Protein AF-A0A956IBP2-F1 (afdb_monomer_lite)

pLDDT: mean 86.5, std 16.61, range [39.41, 98.75]

Foldseek 3Di:
DVVVVVVVVVVVVQQQLLQFAPNNDGQDPVQVVVVVVCCVDVVCVVPDPDDDDRRNHNVVDDDGDPPPVPPPDD

Secondary structure (DSSP, 8-state):
-HHHHHHHHHHHHHHHHHHHSSS-SPPPHHHHHHHHHHHTSGGGTT--S-----STTGGG-SS----TT-----

Sequence (74 aa):
SRAASAIGFIQKIVAYYAQNSPIEAPLEASEVGNVAAFLASPLASGVTGTVVHVDKGYHAMAIPVDAEGATIQK

Radius of gyration: 15.86 Å; chains: 1; bounding box: 45×25×36 Å

Structure (mmCIF, N/CA/C/O backbone):
data_AF-A0A956IBP2-F1
#
_entry.id   AF-A0A956IBP2-F1
#
loop_
_atom_site.group_PDB
_atom_site.id
_atom_site.type_symbol
_atom_site.label_atom_id
_atom_site.label_alt_id
_atom_site.label_comp_id
_atom_site.label_asym_id
_atom_site.label_entity_id
_atom_site.label_seq_id
_atom_site.pdbx_PDB_ins_code
_atom_site.Cartn_x
_atom_site.Cartn_y
_atom_site.Cartn_z
_atom_site.occupancy
_atom_site.B_iso_or_equiv
_atom_site.auth_seq_id
_atom_site.auth_comp_id
_atom_site.auth_asym_id
_atom_site.auth_atom_id
_atom_site.pdbx_PDB_model_num
ATOM 1 N N . SER A 1 1 ? 30.039 -3.435 0.172 1.00 68.31 1 SER A N 1
ATOM 2 C CA . SER A 1 1 ? 29.225 -4.045 1.248 1.00 68.31 1 SER A CA 1
ATOM 3 C C . SER A 1 1 ? 28.041 -4.773 0.620 1.00 68.31 1 SER A C 1
ATOM 5 O O . SER A 1 1 ? 27.693 -4.438 -0.506 1.00 68.31 1 SER A O 1
ATOM 7 N N . ARG A 1 2 ? 27.403 -5.732 1.314 1.00 63.78 2 ARG A N 1
ATOM 8 C CA . ARG A 1 2 ? 26.184 -6.407 0.808 1.00 63.78 2 ARG A CA 1
ATOM 9 C C . ARG A 1 2 ? 25.062 -5.417 0.434 1.00 63.78 2 ARG A C 1
ATOM 11 O O . ARG A 1 2 ? 24.315 -5.673 -0.500 1.00 63.78 2 ARG A O 1
ATOM 18 N N . ALA A 1 3 ? 25.005 -4.265 1.110 1.00 63.81 3 ALA A N 1
ATOM 19 C CA . ALA A 1 3 ? 24.093 -3.170 0.781 1.00 63.81 3 ALA A CA 1
ATOM 20 C C . ALA A 1 3 ? 24.421 -2.510 -0.574 1.00 63.81 3 ALA A C 1
ATOM 22 O O . ALA A 1 3 ? 23.530 -2.336 -1.395 1.00 63.81 3 ALA A O 1
ATOM 23 N N . ALA A 1 4 ? 25.696 -2.220 -0.859 1.00 62.44 4 ALA A N 1
ATOM 24 C CA . ALA A 1 4 ? 26.103 -1.593 -2.123 1.00 62.44 4 ALA A CA 1
ATOM 25 C C . ALA A 1 4 ? 25.843 -2.483 -3.354 1.00 62.44 4 ALA A C 1
ATOM 27 O O . ALA A 1 4 ? 25.421 -1.984 -4.392 1.00 62.44 4 ALA A O 1
ATOM 28 N N . SER A 1 5 ? 26.031 -3.803 -3.231 1.00 66.62 5 SER A N 1
ATOM 29 C CA . SER A 1 5 ? 25.711 -4.756 -4.305 1.00 66.62 5 SER A CA 1
ATOM 30 C C . SER A 1 5 ? 24.206 -4.896 -4.566 1.00 66.62 5 SER A C 1
ATOM 32 O O . SER A 1 5 ? 23.816 -5.240 -5.676 1.00 66.62 5 SER A O 1
ATOM 34 N N . ALA A 1 6 ? 23.356 -4.623 -3.570 1.00 72.56 6 ALA A N 1
ATOM 35 C CA . ALA A 1 6 ? 21.904 -4.731 -3.704 1.00 72.56 6 ALA A CA 1
ATOM 36 C C . ALA A 1 6 ? 21.273 -3.495 -4.368 1.00 72.56 6 ALA A C 1
ATOM 38 O O . ALA A 1 6 ? 20.280 -3.630 -5.077 1.00 72.56 6 ALA A O 1
ATOM 39 N N . ILE A 1 7 ? 21.861 -2.304 -4.198 1.00 79.50 7 ILE A N 1
ATOM 40 C CA . ILE A 1 7 ? 21.293 -1.038 -4.699 1.00 79.50 7 ILE A CA 1
ATOM 41 C C . ILE A 1 7 ? 21.077 -1.062 -6.218 1.00 79.50 7 ILE A C 1
ATOM 43 O O . ILE A 1 7 ? 20.002 -0.689 -6.681 1.00 79.50 7 ILE A O 1
ATOM 47 N N . GLY A 1 8 ? 22.051 -1.546 -6.997 1.00 80.88 8 GLY A N 1
ATOM 48 C CA . GLY A 1 8 ? 21.919 -1.610 -8.459 1.00 80.88 8 GLY A CA 1
ATOM 49 C C . GLY A 1 8 ? 20.810 -2.559 -8.926 1.00 80.88 8 GLY A C 1
ATOM 50 O O . GLY A 1 8 ? 20.129 -2.285 -9.909 1.00 80.88 8 GLY A O 1
ATOM 51 N N . PHE A 1 9 ? 20.586 -3.655 -8.199 1.00 84.12 9 PHE A N 1
ATOM 52 C CA . PHE A 1 9 ? 19.483 -4.578 -8.468 1.00 84.12 9 PHE A CA 1
ATOM 53 C C . PHE A 1 9 ? 18.126 -3.966 -8.096 1.00 84.12 9 PHE A C 1
ATOM 55 O O . PHE A 1 9 ? 17.187 -4.049 -8.883 1.00 84.12 9 PHE A O 1
ATOM 62 N N . ILE A 1 10 ? 18.038 -3.278 -6.951 1.00 86.81 10 ILE A N 1
ATOM 63 C CA . ILE A 1 10 ? 16.812 -2.584 -6.534 1.00 86.81 10 ILE A CA 1
ATOM 64 C C . ILE A 1 10 ? 16.418 -1.505 -7.542 1.00 86.81 10 ILE A C 1
ATOM 66 O O . ILE A 1 10 ? 15.254 -1.435 -7.917 1.00 86.81 10 ILE A O 1
ATOM 70 N N . GLN A 1 11 ? 17.365 -0.706 -8.039 1.00 87.50 11 GLN A N 1
ATOM 71 C CA . GLN A 1 11 ? 17.059 0.318 -9.044 1.00 87.50 11 GLN A CA 1
ATOM 72 C C . GLN A 1 11 ? 16.488 -0.280 -10.336 1.00 87.50 11 GLN A C 1
ATOM 74 O O . GLN A 1 11 ? 15.530 0.260 -10.885 1.00 87.50 11 GLN A O 1
ATOM 79 N N . LYS A 1 12 ? 17.022 -1.421 -10.794 1.00 89.06 12 LYS A N 1
ATOM 80 C CA . LYS A 1 12 ? 16.482 -2.138 -11.961 1.00 89.06 12 LYS A CA 1
ATOM 81 C C . LYS A 1 12 ? 15.053 -2.618 -11.724 1.00 89.06 12 LYS A C 1
ATOM 83 O O . LYS A 1 12 ? 14.215 -2.469 -12.606 1.00 89.06 12 LYS A O 1
ATOM 88 N N . IL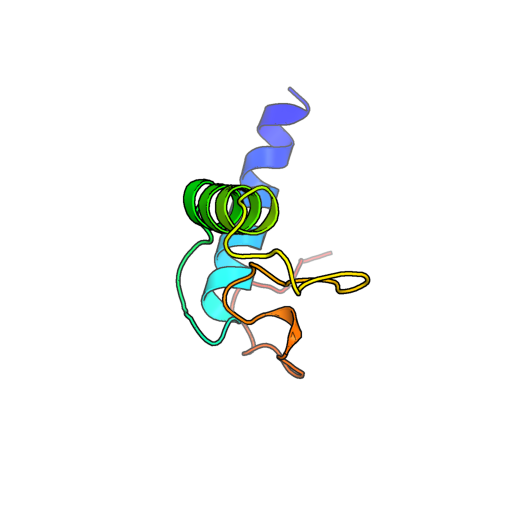E A 1 13 ? 14.773 -3.152 -10.536 1.00 89.50 13 ILE A N 1
ATOM 89 C CA . ILE A 1 13 ? 13.417 -3.556 -10.154 1.00 89.50 13 ILE A CA 1
ATOM 90 C C . ILE A 1 13 ? 12.486 -2.341 -10.143 1.00 89.50 13 ILE A C 1
ATOM 92 O O . ILE A 1 13 ? 11.440 -2.388 -10.773 1.00 89.50 13 ILE A O 1
ATOM 96 N N . VAL A 1 14 ? 12.864 -1.238 -9.496 1.00 91.50 14 VAL A N 1
ATOM 97 C CA . VAL A 1 14 ? 12.027 -0.026 -9.441 1.00 91.50 14 VAL A CA 1
ATOM 98 C C . VAL A 1 14 ? 11.682 0.475 -10.846 1.00 91.50 14 VAL A C 1
ATOM 100 O O . VAL A 1 14 ? 10.519 0.763 -11.115 1.00 91.50 14 VAL A O 1
ATOM 103 N N . ALA A 1 15 ? 12.661 0.516 -11.75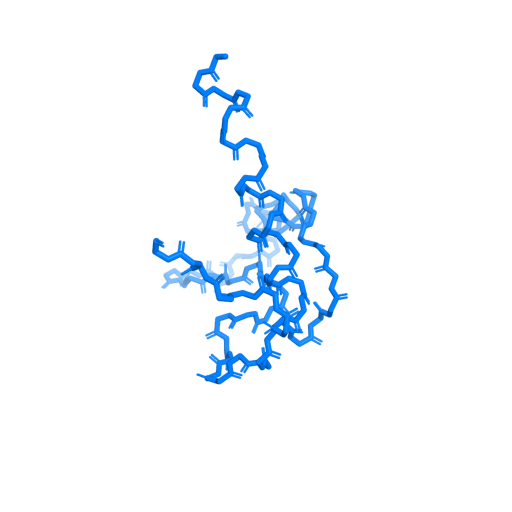4 1.00 91.31 15 ALA A N 1
ATOM 104 C CA . ALA A 1 15 ? 12.428 0.893 -13.146 1.00 91.31 15 ALA A CA 1
ATOM 105 C C . ALA A 1 15 ? 11.485 -0.084 -13.867 1.00 91.31 15 ALA A C 1
ATOM 107 O O . ALA A 1 15 ? 10.566 0.350 -14.556 1.00 91.31 15 ALA A O 1
ATOM 108 N N . TYR A 1 16 ? 11.673 -1.392 -13.669 1.00 91.00 16 TYR A N 1
ATOM 109 C CA . TYR A 1 16 ? 10.799 -2.416 -14.236 1.00 91.00 16 TYR A CA 1
ATOM 110 C C . TYR A 1 16 ? 9.349 -2.259 -13.762 1.00 91.00 16 TYR A C 1
ATOM 112 O O . TYR A 1 16 ? 8.442 -2.245 -14.588 1.00 91.00 16 TYR A O 1
ATOM 120 N N . TYR A 1 17 ? 9.113 -2.081 -12.459 1.00 92.56 17 TYR A N 1
ATOM 121 C CA . TYR A 1 17 ? 7.762 -1.872 -11.929 1.00 92.56 17 TYR A CA 1
ATOM 122 C C . TYR A 1 17 ? 7.147 -0.570 -12.443 1.00 92.56 17 TYR A C 1
ATOM 124 O O . TYR A 1 17 ? 5.990 -0.581 -12.851 1.00 92.56 17 TYR A O 1
ATOM 132 N N . ALA A 1 18 ? 7.911 0.525 -12.488 1.00 93.00 18 ALA A N 1
ATOM 133 C CA . ALA A 1 18 ? 7.426 1.795 -13.020 1.00 93.00 18 ALA A CA 1
ATOM 134 C C . ALA A 1 18 ? 6.980 1.667 -14.485 1.00 93.00 18 ALA A C 1
ATOM 136 O O . ALA A 1 18 ? 5.923 2.162 -14.829 1.00 93.00 18 ALA A O 1
ATOM 137 N N . GLN A 1 19 ? 7.721 0.955 -15.335 1.00 93.12 19 GLN A N 1
ATOM 138 C CA . GLN A 1 19 ? 7.358 0.780 -16.752 1.00 93.12 19 GLN A CA 1
ATOM 139 C C . GLN A 1 19 ? 6.171 -0.161 -16.983 1.00 93.12 19 GLN A C 1
ATOM 141 O O . GLN A 1 19 ? 5.547 -0.124 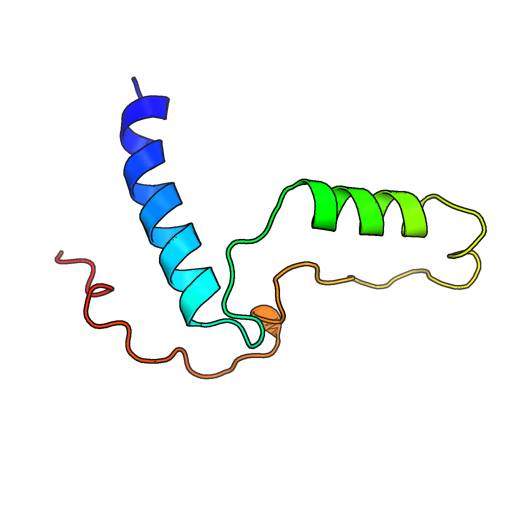-18.036 1.00 93.12 19 GLN A O 1
ATOM 146 N N . ASN A 1 20 ? 5.887 -1.041 -16.024 1.00 92.62 20 ASN A N 1
ATOM 147 C CA . ASN A 1 20 ? 4.900 -2.109 -16.174 1.00 92.62 20 ASN A CA 1
ATOM 148 C C . ASN A 1 20 ? 3.645 -1.898 -15.324 1.00 92.62 20 ASN A C 1
ATOM 150 O O . ASN A 1 20 ? 2.811 -2.795 -15.219 1.00 92.62 20 ASN A O 1
ATOM 154 N N . SER A 1 21 ? 3.518 -0.733 -14.696 1.00 94.88 21 SER A N 1
ATOM 155 C CA . SER A 1 21 ? 2.346 -0.350 -13.915 1.00 94.88 21 SER A CA 1
ATOM 156 C C . SER A 1 21 ? 1.440 0.567 -14.737 1.00 94.88 21 SER A C 1
ATOM 158 O O . SER A 1 21 ? 1.957 1.391 -15.485 1.00 94.88 21 SER A O 1
ATOM 160 N N . PRO A 1 22 ? 0.105 0.517 -14.557 1.00 95.38 22 PRO A N 1
ATOM 161 C CA . PRO A 1 22 ? -0.817 1.478 -15.167 1.00 95.38 22 PRO A CA 1
ATOM 162 C C . PRO A 1 22 ? -0.445 2.943 -14.918 1.00 95.38 22 PRO A C 1
ATOM 164 O O . PRO A 1 22 ? -0.672 3.796 -15.772 1.00 95.38 22 PRO A O 1
ATOM 167 N N . ILE A 1 23 ? 0.106 3.246 -13.738 1.00 96.81 23 ILE A N 1
ATOM 168 C CA . ILE A 1 23 ? 0.708 4.548 -13.455 1.00 96.81 23 ILE A CA 1
ATOM 169 C C . ILE A 1 23 ? 2.220 4.411 -13.640 1.00 96.81 23 ILE A C 1
ATOM 171 O O . ILE A 1 23 ? 2.904 3.870 -12.770 1.00 96.81 23 ILE A O 1
ATOM 175 N N . GLU A 1 24 ? 2.728 4.932 -14.757 1.00 94.44 24 GLU A N 1
ATOM 176 C CA . GLU A 1 24 ? 4.124 4.775 -15.181 1.00 94.44 24 GLU A CA 1
ATOM 177 C C . GLU A 1 24 ? 5.106 5.691 -14.424 1.00 94.44 24 GLU A C 1
ATOM 179 O O . GLU A 1 24 ? 5.763 6.568 -14.987 1.00 94.44 24 GLU A O 1
ATOM 184 N N . ALA A 1 25 ? 5.184 5.531 -13.104 1.00 94.25 25 ALA A N 1
ATOM 185 C CA . ALA A 1 25 ? 6.061 6.310 -12.237 1.00 94.25 25 ALA A CA 1
ATOM 186 C C . ALA A 1 25 ? 6.624 5.446 -11.098 1.00 94.25 25 ALA A C 1
ATOM 188 O O . ALA A 1 25 ? 5.954 4.509 -10.654 1.00 94.25 25 ALA A O 1
ATOM 189 N N . PRO A 1 26 ? 7.822 5.766 -10.571 1.00 94.69 26 PRO A N 1
ATOM 190 C CA . PRO A 1 26 ? 8.325 5.132 -9.358 1.00 94.69 26 PRO A CA 1
ATOM 191 C C . PRO A 1 26 ? 7.332 5.271 -8.198 1.00 94.69 26 PRO A C 1
ATOM 193 O O . PRO A 1 26 ? 6.657 6.292 -8.052 1.00 94.69 26 PRO A O 1
ATOM 196 N N . LEU A 1 27 ? 7.236 4.225 -7.377 1.00 96.19 27 LEU A N 1
ATOM 197 C CA . LEU A 1 27 ? 6.476 4.278 -6.133 1.00 96.19 27 LEU A CA 1
ATOM 198 C C . LEU A 1 27 ? 7.261 5.079 -5.093 1.00 96.19 27 LEU A C 1
ATOM 200 O O . LEU A 1 27 ? 8.405 4.740 -4.784 1.00 96.19 27 LEU A O 1
ATOM 204 N N . GLU A 1 28 ? 6.623 6.089 -4.513 1.00 96.69 28 GLU A N 1
ATOM 205 C CA . GLU A 1 28 ? 7.211 6.886 -3.443 1.00 96.69 28 GLU A CA 1
ATOM 206 C C . GLU A 1 28 ? 6.794 6.351 -2.068 1.00 96.69 28 GLU A C 1
ATOM 208 O O . GLU A 1 28 ? 5.652 5.942 -1.841 1.00 96.69 28 GLU A O 1
ATOM 213 N N . ALA A 1 29 ? 7.708 6.404 -1.095 1.00 97.31 29 ALA A N 1
ATOM 214 C CA . ALA A 1 29 ? 7.434 5.930 0.266 1.00 97.31 29 ALA A CA 1
ATOM 215 C C . ALA A 1 29 ? 6.272 6.689 0.938 1.00 97.31 29 ALA A C 1
ATOM 217 O O . ALA A 1 29 ? 5.534 6.124 1.748 1.00 97.31 29 ALA A O 1
ATOM 218 N N . SER A 1 30 ? 6.090 7.965 0.585 1.00 98.38 30 SER A N 1
ATOM 219 C CA . SER A 1 30 ? 4.993 8.797 1.080 1.00 98.38 30 SER A CA 1
ATOM 220 C C . SER A 1 30 ? 3.622 8.286 0.640 1.00 98.38 30 SER A C 1
ATOM 222 O O . SER A 1 30 ? 2.662 8.439 1.385 1.0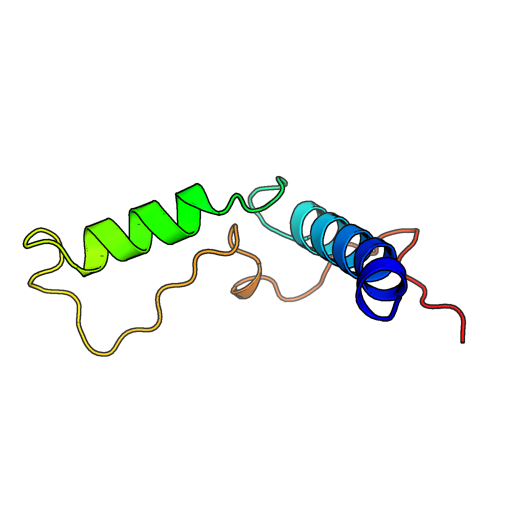0 98.38 30 SER A O 1
ATOM 224 N N . GLU A 1 31 ? 3.506 7.633 -0.516 1.00 98.44 31 GLU A N 1
ATOM 225 C CA . GLU A 1 31 ? 2.229 7.105 -1.004 1.00 98.44 31 GLU A CA 1
ATOM 226 C C . GLU A 1 31 ? 1.753 5.935 -0.143 1.00 98.44 31 GLU A C 1
ATOM 228 O O . GLU A 1 31 ? 0.596 5.903 0.281 1.00 98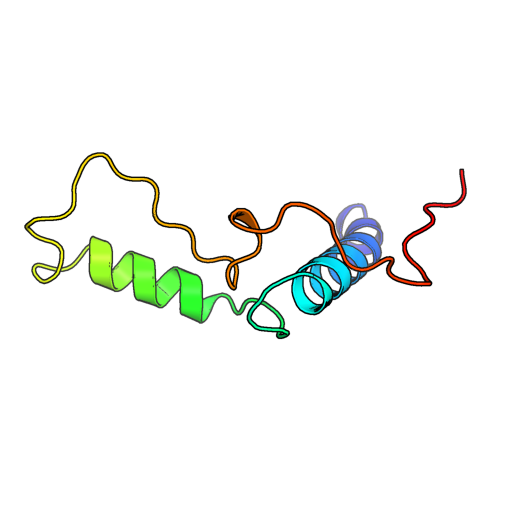.44 31 GLU A O 1
ATOM 233 N N . VAL A 1 32 ? 2.669 5.029 0.210 1.00 98.31 32 VAL A N 1
ATOM 234 C CA . VAL A 1 32 ? 2.401 3.944 1.166 1.00 98.31 32 VAL A CA 1
ATOM 235 C C . VAL A 1 32 ? 2.077 4.520 2.545 1.00 98.31 32 VAL A C 1
ATOM 237 O O . VAL A 1 32 ? 1.111 4.101 3.182 1.00 98.31 32 VAL A O 1
ATOM 240 N N . GLY A 1 33 ? 2.844 5.521 2.988 1.00 98.56 33 GLY A N 1
ATOM 241 C CA . GLY A 1 33 ? 2.619 6.207 4.260 1.00 98.56 33 GLY A CA 1
ATOM 242 C C . GLY A 1 33 ? 1.245 6.875 4.348 1.00 98.56 33 GLY A C 1
ATOM 243 O O . GLY A 1 33 ? 0.568 6.744 5.364 1.00 98.56 33 GLY A O 1
ATOM 244 N N . ASN A 1 34 ? 0.795 7.529 3.279 1.00 98.75 34 ASN A N 1
ATOM 245 C CA . ASN A 1 34 ? -0.504 8.197 3.225 1.00 98.75 34 ASN A CA 1
ATOM 246 C C . ASN A 1 34 ? -1.664 7.197 3.313 1.00 98.75 34 ASN A C 1
ATOM 248 O O . ASN A 1 34 ? -2.619 7.435 4.051 1.00 98.75 34 ASN A O 1
ATOM 252 N N . VAL A 1 35 ? -1.578 6.060 2.613 1.00 98.62 35 VAL A N 1
ATOM 253 C CA . VAL A 1 35 ? -2.601 5.005 2.707 1.00 98.62 35 VAL A CA 1
ATOM 254 C C . VAL A 1 35 ? -2.594 4.361 4.092 1.00 98.62 35 VAL A C 1
ATOM 256 O O . VAL A 1 35 ? -3.660 4.159 4.670 1.00 98.62 35 VAL A O 1
ATOM 259 N N . ALA A 1 36 ? -1.420 4.106 4.672 1.00 98.56 36 ALA A N 1
ATOM 260 C CA . ALA A 1 36 ? -1.318 3.613 6.043 1.00 98.56 36 ALA A CA 1
ATOM 261 C C . ALA A 1 36 ? -1.931 4.602 7.051 1.00 98.56 36 ALA A C 1
ATOM 263 O O . ALA A 1 36 ? -2.679 4.191 7.937 1.00 98.56 36 ALA A O 1
ATOM 264 N N . ALA A 1 37 ? -1.678 5.904 6.886 1.00 98.62 37 ALA A N 1
ATOM 265 C CA . ALA A 1 37 ? -2.270 6.949 7.715 1.00 98.62 37 ALA A CA 1
ATOM 266 C C . ALA A 1 37 ? -3.797 7.007 7.564 1.00 98.62 37 ALA A C 1
ATOM 268 O O . ALA A 1 37 ? -4.501 7.114 8.566 1.00 98.62 37 ALA A O 1
ATOM 269 N N . PHE A 1 38 ? -4.323 6.875 6.341 1.00 98.62 38 PHE A N 1
ATOM 270 C CA . PHE A 1 38 ? -5.761 6.752 6.099 1.00 98.62 38 PHE A CA 1
ATOM 271 C C . PHE A 1 38 ? -6.351 5.534 6.823 1.00 98.62 38 PHE A C 1
ATOM 273 O O . PHE A 1 38 ? -7.319 5.692 7.567 1.00 98.62 38 PHE A O 1
ATOM 280 N N . LEU A 1 39 ? -5.742 4.352 6.669 1.00 98.50 39 LEU A N 1
ATOM 281 C CA . LEU A 1 39 ? -6.203 3.105 7.292 1.00 98.50 39 LEU A CA 1
ATOM 282 C C . LEU A 1 39 ? -6.147 3.145 8.827 1.00 98.50 39 LEU A C 1
ATOM 284 O O . LEU A 1 39 ? -6.988 2.541 9.483 1.00 98.50 39 LEU A O 1
ATOM 288 N N . ALA A 1 40 ? -5.189 3.873 9.404 1.00 98.19 40 ALA A N 1
ATOM 289 C CA . ALA A 1 40 ? -5.086 4.082 10.848 1.00 98.19 40 ALA A CA 1
ATOM 290 C C . ALA A 1 40 ? -6.036 5.173 11.384 1.00 98.19 40 ALA A C 1
ATOM 292 O O . ALA A 1 40 ? -6.151 5.352 12.598 1.00 98.19 40 ALA A O 1
ATOM 293 N N . SER A 1 41 ? -6.694 5.930 10.503 1.00 98.56 41 SER A N 1
ATOM 294 C CA . SER A 1 41 ? -7.574 7.038 10.878 1.00 98.56 41 SER A CA 1
ATOM 295 C C . SER A 1 41 ? -9.044 6.605 11.014 1.00 98.56 41 SER A C 1
ATOM 297 O O . SER A 1 41 ? -9.454 5.596 10.438 1.00 98.56 41 SER A O 1
ATOM 299 N N . PRO A 1 42 ? -9.902 7.415 11.669 1.00 98.56 42 PRO A N 1
ATOM 300 C CA . PRO A 1 42 ? -11.349 7.172 11.702 1.00 98.56 42 PRO A CA 1
ATOM 301 C C . PRO A 1 42 ? -12.026 7.135 10.320 1.00 98.56 42 PRO A C 1
ATOM 303 O O . PRO A 1 42 ? -13.126 6.593 10.188 1.00 98.56 42 PRO A O 1
ATOM 306 N N . LEU A 1 43 ? -11.384 7.690 9.283 1.00 98.50 43 LEU A N 1
ATOM 307 C CA . LEU A 1 43 ? -11.912 7.708 7.914 1.00 98.50 43 LEU A CA 1
ATOM 308 C C . LEU A 1 43 ? -12.012 6.302 7.310 1.00 98.50 43 LEU A C 1
ATOM 310 O O . LEU A 1 43 ? -12.839 6.076 6.431 1.00 98.50 43 LEU A O 1
ATOM 314 N N . ALA A 1 44 ? -11.216 5.353 7.805 1.00 98.38 44 ALA A N 1
ATOM 315 C CA . ALA A 1 44 ? -11.238 3.960 7.379 1.00 98.38 44 ALA A CA 1
ATOM 316 C C . ALA A 1 44 ? -12.088 3.060 8.296 1.00 98.38 44 ALA A C 1
ATOM 318 O O . ALA A 1 44 ? -11.946 1.843 8.253 1.00 98.38 44 ALA A O 1
ATOM 319 N N . SER A 1 45 ? -12.993 3.621 9.111 1.00 98.44 45 SER A N 1
ATOM 320 C CA . SER A 1 45 ? -13.784 2.869 10.109 1.00 98.44 45 SER A CA 1
ATOM 321 C C . SER A 1 45 ? -14.597 1.689 9.554 1.00 98.44 45 SER A C 1
ATOM 323 O O . SER A 1 45 ? -14.906 0.763 10.300 1.00 98.44 45 SER A O 1
ATOM 325 N N . GLY A 1 46 ? -14.928 1.699 8.261 1.00 98.38 46 GLY A N 1
ATOM 326 C CA . GLY A 1 46 ? -15.613 0.596 7.577 1.00 98.38 46 GLY A CA 1
ATOM 327 C C . GLY A 1 46 ? -14.700 -0.384 6.829 1.00 98.38 46 GLY A C 1
ATOM 328 O O . GLY A 1 46 ? -15.206 -1.317 6.210 1.00 98.38 46 GLY A O 1
ATOM 329 N N . VAL A 1 47 ? -13.380 -0.181 6.830 1.00 98.25 47 VAL A N 1
ATOM 330 C CA . VAL A 1 47 ? -12.423 -0.985 6.055 1.00 98.25 47 VAL A CA 1
ATOM 331 C C . VAL A 1 47 ? -11.757 -2.008 6.974 1.00 98.25 47 VAL A C 1
ATOM 333 O O . VAL A 1 47 ? -11.037 -1.650 7.900 1.00 98.25 47 VAL A O 1
ATOM 336 N N . THR A 1 48 ? -11.991 -3.298 6.729 1.00 97.94 48 THR A N 1
ATOM 337 C CA . THR A 1 48 ? -11.422 -4.391 7.533 1.00 97.94 48 THR A CA 1
ATOM 338 C C . THR A 1 48 ? -11.268 -5.671 6.714 1.00 97.94 48 THR A C 1
ATOM 340 O O . THR A 1 48 ? -12.029 -5.906 5.780 1.00 97.94 48 THR A O 1
ATOM 343 N N . GLY A 1 49 ? -10.284 -6.509 7.057 1.00 97.88 49 GLY A N 1
ATOM 344 C CA . GLY A 1 49 ? -10.078 -7.821 6.426 1.00 97.88 49 GLY A CA 1
ATOM 345 C C . GLY A 1 49 ? -9.615 -7.778 4.965 1.00 97.88 49 GLY A C 1
ATOM 346 O O . GLY A 1 49 ? -9.683 -8.793 4.278 1.00 97.88 49 GLY A O 1
ATOM 347 N N . THR A 1 50 ? -9.151 -6.624 4.480 1.00 97.81 50 THR A N 1
ATOM 348 C CA . THR A 1 50 ? -8.759 -6.417 3.078 1.00 97.81 50 THR A CA 1
ATOM 349 C C . THR A 1 50 ? -7.263 -6.174 2.920 1.00 97.81 50 THR A C 1
ATOM 351 O O . THR A 1 50 ? -6.652 -5.482 3.732 1.00 97.81 50 THR A O 1
ATOM 354 N N . VAL A 1 51 ? -6.700 -6.642 1.805 1.00 97.62 51 VAL A N 1
ATOM 355 C CA . VAL A 1 51 ? -5.373 -6.231 1.328 1.00 97.62 51 VAL A CA 1
ATOM 356 C C . VAL A 1 51 ? -5.540 -5.025 0.401 1.00 97.62 51 VAL A C 1
ATOM 358 O O . VAL A 1 51 ? -6.179 -5.137 -0.644 1.00 97.62 51 VAL A O 1
ATOM 361 N N . VAL A 1 52 ? -4.976 -3.876 0.781 1.00 97.75 52 VAL A N 1
ATOM 362 C CA . VAL A 1 52 ? -4.982 -2.652 -0.039 1.00 97.75 52 VAL A CA 1
ATOM 363 C C . VAL A 1 52 ? -3.636 -2.524 -0.746 1.00 97.75 52 VAL A C 1
ATOM 365 O O . VAL A 1 52 ? -2.608 -2.342 -0.095 1.00 97.75 52 VAL A O 1
ATOM 368 N N . HIS A 1 53 ? -3.638 -2.629 -2.074 1.00 97.81 53 HIS A N 1
ATOM 369 C CA . HIS A 1 53 ? -2.429 -2.493 -2.884 1.00 97.81 53 HIS A CA 1
ATOM 370 C C . HIS A 1 53 ? -2.071 -1.019 -3.086 1.00 97.81 53 HIS A C 1
ATOM 372 O O . HIS A 1 53 ? -2.917 -0.207 -3.460 1.00 97.81 53 HIS A O 1
ATOM 378 N N . VAL A 1 54 ? -0.800 -0.687 -2.855 1.00 98.00 54 VAL A N 1
ATOM 379 C CA . VAL A 1 54 ? -0.225 0.645 -3.087 1.00 98.00 54 VAL A CA 1
ATOM 380 C C . VAL A 1 54 ? 1.019 0.469 -3.947 1.00 98.00 54 VAL A C 1
ATOM 382 O O . VAL A 1 54 ? 2.147 0.513 -3.468 1.00 98.00 54 VAL A O 1
ATOM 385 N N . ASP A 1 55 ? 0.794 0.150 -5.215 1.00 96.88 55 ASP A N 1
ATOM 386 C CA . ASP A 1 55 ? 1.821 -0.367 -6.123 1.00 96.88 55 ASP A CA 1
ATOM 387 C C . ASP A 1 55 ? 1.666 0.165 -7.551 1.00 96.88 55 ASP A C 1
ATOM 389 O O . ASP A 1 55 ? 2.059 -0.495 -8.509 1.00 96.88 55 ASP A O 1
ATOM 393 N N . LYS A 1 56 ? 1.031 1.336 -7.703 1.00 97.50 56 LYS A N 1
ATOM 394 C CA . LYS A 1 56 ? 0.756 1.965 -9.007 1.00 97.50 56 LYS A CA 1
ATOM 395 C C . LYS A 1 56 ? -0.129 1.124 -9.943 1.00 97.50 56 LYS A C 1
ATOM 397 O O . LYS A 1 56 ? -0.255 1.456 -11.120 1.00 97.50 56 LYS A O 1
ATOM 402 N N . GLY A 1 57 ? -0.790 0.089 -9.417 1.00 96.00 57 GLY A N 1
ATOM 403 C CA . GLY A 1 57 ? -1.670 -0.806 -10.166 1.00 96.00 57 GLY A CA 1
ATOM 404 C C . GLY A 1 57 ? -0.960 -2.026 -10.750 1.00 96.00 57 GLY A C 1
ATOM 405 O O . GLY A 1 57 ? -1.581 -2.757 -11.518 1.00 96.00 57 GLY A O 1
ATOM 406 N N . TYR A 1 58 ? 0.308 -2.264 -10.401 1.00 94.94 58 TYR A N 1
ATOM 407 C CA . TYR A 1 58 ? 1.082 -3.390 -10.921 1.00 94.94 58 TYR A CA 1
ATOM 408 C C . TYR A 1 58 ? 0.405 -4.748 -10.676 1.00 94.94 58 TYR A C 1
ATOM 410 O O . TYR A 1 58 ? 0.333 -5.566 -11.588 1.00 94.94 58 TYR A O 1
ATOM 418 N N . HIS A 1 59 ? -0.143 -4.992 -9.480 1.00 94.81 59 HIS A N 1
ATOM 419 C CA . HIS A 1 59 ? -0.789 -6.264 -9.124 1.00 94.81 59 HIS A CA 1
ATOM 420 C C . HIS A 1 59 ? -1.969 -6.651 -10.028 1.00 94.81 59 HIS A C 1
ATOM 422 O O . HIS A 1 59 ? -2.346 -7.820 -10.067 1.00 94.81 59 HIS A O 1
ATOM 428 N N . ALA A 1 60 ? -2.578 -5.683 -10.718 1.00 95.75 60 ALA A N 1
ATOM 429 C CA . ALA A 1 60 ? -3.705 -5.914 -11.614 1.00 95.75 60 ALA A CA 1
ATOM 430 C C . ALA A 1 60 ? -3.266 -6.275 -13.046 1.00 95.75 60 ALA A C 1
ATOM 432 O O . ALA A 1 60 ? -4.106 -6.626 -13.876 1.00 95.75 60 ALA A O 1
ATOM 433 N N . MET A 1 61 ? -1.969 -6.184 -13.351 1.00 94.00 61 MET A N 1
ATOM 434 C CA . MET A 1 61 ? -1.419 -6.439 -14.680 1.00 94.00 61 MET A CA 1
ATOM 435 C C . MET A 1 61 ? -1.150 -7.930 -14.898 1.00 94.00 61 MET A C 1
ATOM 437 O O . MET A 1 61 ? -0.708 -8.636 -13.996 1.00 94.00 61 MET A O 1
ATOM 441 N N . ALA A 1 62 ? -1.403 -8.411 -16.119 1.00 86.25 62 ALA A N 1
ATOM 442 C CA . ALA A 1 62 ? -1.239 -9.823 -16.479 1.00 86.25 62 ALA A CA 1
ATOM 443 C C . ALA A 1 62 ? 0.032 -10.101 -17.297 1.00 86.25 62 ALA A C 1
ATOM 445 O O . ALA A 1 62 ? 0.710 -11.099 -17.062 1.00 86.25 62 ALA A O 1
ATOM 446 N N . ILE A 1 63 ? 0.347 -9.235 -18.265 1.00 84.38 63 ILE A N 1
ATOM 447 C CA . ILE A 1 63 ? 1.511 -9.374 -19.144 1.00 84.38 63 ILE A CA 1
ATOM 448 C C . ILE A 1 63 ? 2.319 -8.077 -19.034 1.00 84.38 63 ILE A C 1
ATOM 450 O O . ILE A 1 63 ? 1.766 -7.017 -19.341 1.00 84.38 63 ILE A O 1
ATOM 454 N N . PRO A 1 64 ? 3.579 -8.130 -18.568 1.00 78.38 64 PRO A N 1
ATOM 455 C CA . PRO A 1 64 ? 4.450 -6.966 -18.594 1.00 78.38 64 PRO A CA 1
ATOM 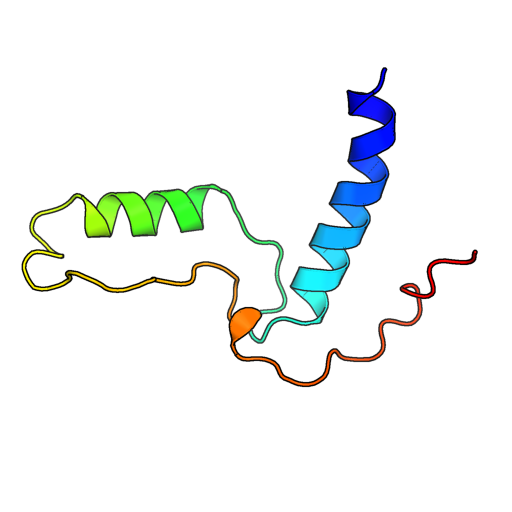456 C C . PRO A 1 64 ? 4.738 -6.580 -20.046 1.00 78.38 64 PRO A C 1
ATOM 458 O O . PRO A 1 64 ? 4.838 -7.437 -20.923 1.00 78.38 64 PRO A O 1
ATOM 461 N N . VAL A 1 65 ? 4.882 -5.286 -20.300 1.00 74.06 65 VAL A N 1
ATOM 462 C CA . VAL A 1 65 ? 5.472 -4.801 -21.542 1.00 74.06 65 VAL A CA 1
ATOM 463 C C . VAL A 1 65 ? 6.894 -5.354 -21.585 1.00 74.06 65 VAL A C 1
ATOM 465 O O . VAL A 1 65 ? 7.625 -5.231 -20.598 1.00 74.06 65 VAL A O 1
ATOM 468 N N . ASP A 1 66 ? 7.268 -6.008 -22.687 1.00 66.19 66 ASP A N 1
ATOM 469 C CA . ASP A 1 66 ? 8.617 -6.542 -22.867 1.00 66.19 66 ASP A CA 1
ATOM 470 C C . ASP A 1 66 ? 9.617 -5.391 -22.715 1.00 66.19 66 ASP A C 1
ATOM 472 O O . ASP A 1 66 ? 9.851 -4.605 -23.631 1.00 66.19 66 ASP A O 1
ATOM 476 N N . ALA A 1 67 ? 10.174 -5.250 -21.513 1.00 55.16 67 ALA A N 1
ATOM 477 C CA . ALA A 1 67 ? 11.199 -4.267 -21.248 1.00 55.16 67 ALA A CA 1
ATOM 478 C C . ALA A 1 67 ? 12.448 -4.752 -21.980 1.00 55.16 67 ALA A C 1
ATOM 480 O O . ALA A 1 67 ? 13.152 -5.647 -21.498 1.00 55.16 67 ALA A O 1
ATOM 481 N N . GLU A 1 68 ? 12.723 -4.186 -23.154 1.00 50.53 68 GLU A N 1
ATOM 482 C CA . GLU A 1 68 ? 14.043 -4.256 -23.774 1.00 50.53 68 GLU A CA 1
ATOM 483 C C . GLU A 1 68 ? 15.072 -3.795 -22.725 1.00 50.53 68 GLU A C 1
ATOM 485 O O . GLU A 1 68 ? 15.207 -2.612 -22.421 1.00 50.53 68 GLU A O 1
ATOM 490 N N . GLY A 1 69 ? 15.731 -4.764 -22.076 1.00 49.66 69 GLY A N 1
ATOM 491 C CA . GLY A 1 69 ? 16.620 -4.541 -20.928 1.00 49.66 69 GLY A CA 1
ATOM 492 C C . GLY A 1 69 ? 16.394 -5.449 -19.709 1.00 49.66 69 GLY A C 1
ATOM 493 O O . GLY A 1 69 ? 17.270 -5.510 -18.845 1.00 49.66 69 GLY A O 1
ATOM 494 N N . ALA A 1 70 ? 15.284 -6.193 -19.634 1.00 49.78 70 ALA A N 1
ATOM 495 C CA . ALA A 1 70 ? 14.982 -7.124 -18.536 1.00 49.78 70 ALA A CA 1
ATOM 496 C C . ALA A 1 70 ? 15.360 -8.590 -18.827 1.00 49.78 70 ALA A C 1
ATOM 498 O O . ALA A 1 70 ? 14.991 -9.494 -18.076 1.00 49.78 70 ALA A O 1
ATOM 499 N N . THR A 1 71 ? 16.148 -8.858 -19.872 1.00 47.28 71 THR A N 1
ATOM 500 C CA . THR A 1 71 ? 16.854 -10.138 -19.967 1.00 47.28 71 THR A CA 1
ATOM 501 C C . THR A 1 71 ? 17.923 -10.153 -18.879 1.00 47.28 71 THR A C 1
ATOM 503 O O . THR A 1 71 ? 18.997 -9.570 -19.035 1.00 47.28 71 THR A O 1
ATOM 506 N N . ILE A 1 72 ? 17.641 -10.810 -17.751 1.00 50.28 72 ILE A N 1
ATOM 507 C CA . ILE A 1 72 ? 18.704 -11.236 -16.842 1.00 50.28 72 ILE A CA 1
ATOM 508 C C . ILE A 1 72 ? 19.538 -12.234 -17.640 1.00 50.28 72 ILE A C 1
ATOM 510 O O . ILE A 1 72 ? 19.161 -13.396 -17.790 1.00 50.28 72 ILE A O 1
ATOM 514 N N . GLN A 1 73 ? 20.629 -11.748 -18.231 1.00 41.50 73 GLN A N 1
ATOM 515 C CA . GLN A 1 73 ? 21.650 -12.621 -18.781 1.00 41.50 73 GLN A CA 1
ATOM 516 C C . GLN A 1 73 ? 22.104 -13.541 -17.645 1.00 41.50 73 GLN A C 1
ATOM 518 O O . GLN A 1 73 ? 22.509 -13.064 -16.581 1.00 41.50 73 GLN A O 1
ATOM 523 N N . LYS A 1 74 ? 21.908 -14.843 -17.860 1.00 39.41 74 LYS A N 1
ATOM 524 C CA . LYS A 1 74 ? 22.490 -15.906 -17.042 1.00 39.41 74 LYS A CA 1
ATOM 525 C C . LYS A 1 74 ? 24.009 -15.809 -17.048 1.00 39.41 74 LYS A C 1
ATOM 527 O O . LYS A 1 74 ? 24.557 -15.480 -18.123 1.00 39.41 74 LYS A O 1
#